Protein AF-A0A162U7W4-F1 (afdb_monomer)

Mean predicted aligned error: 3.31 Å

Structure (mmCIF, N/CA/C/O backbone):
data_AF-A0A162U7W4-F1
#
_entry.id   AF-A0A162U7W4-F1
#
loop_
_atom_site.group_PDB
_atom_site.id
_atom_site.type_symbol
_atom_site.label_atom_id
_atom_site.label_alt_id
_atom_site.label_comp_id
_atom_site.label_asym_id
_atom_site.label_entity_id
_atom_site.label_seq_id
_atom_site.pdbx_PDB_ins_code
_atom_site.Cartn_x
_atom_site.Cartn_y
_atom_site.Cartn_z
_atom_site.occupancy
_atom_site.B_iso_or_equiv
_atom_site.auth_seq_id
_atom_site.auth_comp_id
_atom_site.auth_asym_id
_atom_site.auth_atom_id
_atom_site.pdbx_PDB_model_num
ATOM 1 N N . MET A 1 1 ? -19.028 -14.486 3.602 1.00 70.38 1 MET A N 1
ATOM 2 C CA . MET A 1 1 ? -18.815 -13.043 3.357 1.00 70.38 1 MET A CA 1
ATOM 3 C C . MET A 1 1 ? -18.052 -12.898 2.047 1.00 70.38 1 MET A C 1
ATOM 5 O O . MET A 1 1 ? -17.168 -13.722 1.826 1.00 70.38 1 MET A O 1
ATOM 9 N N . PRO A 1 2 ? -18.406 -11.959 1.153 1.00 85.69 2 PRO A N 1
ATOM 10 C CA . PRO A 1 2 ? -17.633 -11.740 -0.069 1.00 85.69 2 PRO A CA 1
ATOM 11 C C . PRO 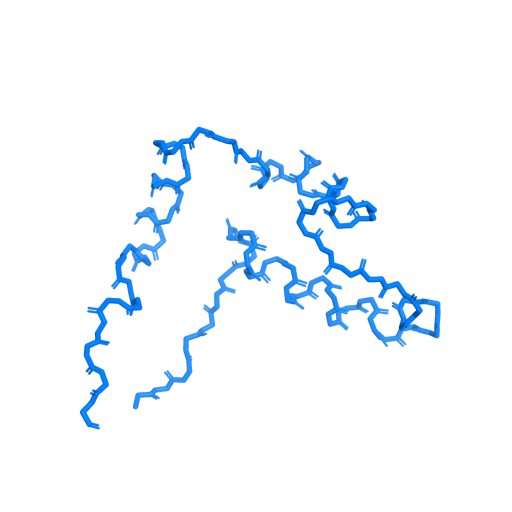A 1 2 ? -16.200 -11.278 0.260 1.00 85.69 2 PRO A C 1
ATOM 13 O O . PRO A 1 2 ? -15.996 -10.668 1.314 1.00 85.69 2 PRO A O 1
ATOM 16 N N . PRO A 1 3 ? -15.208 -11.544 -0.611 1.00 89.38 3 PRO A N 1
ATOM 17 C CA . PRO A 1 3 ? -13.852 -11.038 -0.424 1.00 89.38 3 PRO A CA 1
ATOM 18 C C . PRO A 1 3 ? -13.821 -9.507 -0.362 1.00 89.38 3 PRO A C 1
ATOM 20 O O . PRO A 1 3 ? -14.414 -8.828 -1.203 1.00 89.38 3 PRO A O 1
ATOM 23 N N . LEU A 1 4 ? -13.092 -8.960 0.611 1.00 91.88 4 LEU A N 1
ATOM 24 C CA . LEU A 1 4 ? -12.850 -7.525 0.698 1.00 91.88 4 LEU A CA 1
ATOM 25 C C . LEU A 1 4 ? -11.850 -7.096 -0.381 1.00 91.88 4 LEU A C 1
ATOM 27 O O . LEU A 1 4 ? -10.721 -7.581 -0.423 1.00 91.88 4 LEU A O 1
ATOM 31 N N . THR A 1 5 ? -12.246 -6.140 -1.220 1.00 94.19 5 THR A N 1
ATOM 32 C CA . THR A 1 5 ? -11.334 -5.492 -2.171 1.00 94.19 5 THR A CA 1
ATOM 33 C C . THR A 1 5 ? -10.743 -4.239 -1.538 1.00 94.19 5 THR A C 1
ATOM 35 O O . THR A 1 5 ? -11.467 -3.299 -1.216 1.00 94.19 5 THR A O 1
ATOM 38 N N . LEU A 1 6 ? -9.420 -4.212 -1.372 1.00 96.31 6 LEU A N 1
ATOM 39 C CA . LEU A 1 6 ? -8.720 -3.053 -0.822 1.00 96.31 6 LEU A CA 1
ATOM 40 C C . LEU A 1 6 ? -8.504 -1.988 -1.912 1.00 96.31 6 LEU A C 1
ATOM 42 O O . LEU A 1 6 ? -7.979 -2.310 -2.981 1.00 96.31 6 LEU A O 1
ATOM 46 N N . PRO A 1 7 ? -8.866 -0.716 -1.669 1.00 97.12 7 PRO A N 1
ATOM 47 C CA . PRO A 1 7 ? -8.700 0.340 -2.659 1.00 97.12 7 PRO A CA 1
ATOM 48 C C . PRO A 1 7 ? -7.221 0.726 -2.814 1.00 97.12 7 PRO A C 1
ATOM 50 O O . PRO A 1 7 ? -6.435 0.626 -1.867 1.00 97.12 7 PRO A O 1
ATOM 53 N N . LYS A 1 8 ? -6.848 1.246 -3.995 1.00 97.69 8 LYS A N 1
ATOM 54 C CA . LYS A 1 8 ? -5.488 1.750 -4.308 1.00 97.69 8 LYS A CA 1
ATOM 55 C C . LYS A 1 8 ? -5.048 2.934 -3.435 1.00 97.69 8 LYS A C 1
ATOM 57 O O . LYS A 1 8 ? -3.888 3.312 -3.430 1.00 97.69 8 LYS A O 1
ATOM 62 N N . THR A 1 9 ? -5.968 3.524 -2.682 1.00 96.75 9 THR A N 1
ATOM 63 C CA . THR A 1 9 ? -5.665 4.525 -1.651 1.00 96.75 9 THR A CA 1
ATOM 64 C C . THR A 1 9 ? -5.048 3.908 -0.390 1.00 96.75 9 THR A C 1
ATOM 66 O O . THR A 1 9 ? -4.580 4.634 0.482 1.00 96.75 9 THR A O 1
ATOM 69 N N . THR A 1 10 ? -5.007 2.576 -0.282 1.00 97.62 10 THR A N 1
ATOM 70 C CA . THR A 1 10 ? -4.229 1.849 0.729 1.00 97.62 10 THR A CA 1
ATOM 71 C C . THR A 1 10 ? -2.937 1.315 0.120 1.00 97.62 10 THR A C 1
ATOM 73 O O . THR A 1 10 ? -2.914 0.904 -1.039 1.00 97.62 10 THR A O 1
ATOM 76 N N . ALA A 1 11 ? -1.866 1.238 0.915 1.00 97.25 11 ALA A N 1
ATOM 77 C CA . ALA A 1 11 ? -0.591 0.690 0.445 1.00 97.25 11 ALA A CA 1
ATOM 78 C C . ALA A 1 11 ? -0.701 -0.784 0.008 1.00 97.25 11 ALA A C 1
ATOM 80 O O . ALA A 1 11 ? 0.029 -1.219 -0.878 1.00 97.25 11 ALA A O 1
ATOM 81 N N . ILE A 1 12 ? -1.618 -1.550 0.610 1.00 96.75 12 ILE A N 1
ATOM 82 C CA . ILE A 1 12 ? -1.858 -2.955 0.253 1.00 96.75 12 ILE A CA 1
ATOM 83 C C . ILE A 1 12 ? -2.698 -3.058 -1.030 1.00 96.75 12 ILE A C 1
ATOM 85 O O . ILE A 1 12 ? -2.382 -3.845 -1.917 1.00 96.75 12 ILE A O 1
ATOM 89 N N . GLY A 1 13 ? -3.751 -2.252 -1.171 1.00 97.56 13 GLY A N 1
ATOM 90 C CA . GLY A 1 13 ? -4.544 -2.241 -2.400 1.00 97.56 13 GLY A CA 1
ATOM 91 C C . GLY A 1 13 ? -3.730 -1.778 -3.611 1.00 97.56 13 GLY A C 1
ATOM 92 O O . GLY A 1 13 ? -3.846 -2.362 -4.690 1.00 97.56 13 GLY A O 1
ATOM 93 N N . ASP A 1 14 ? -2.855 -0.782 -3.434 1.00 98.19 14 ASP A N 1
ATOM 94 C CA . ASP A 1 14 ? -1.981 -0.318 -4.513 1.00 98.19 14 ASP A CA 1
ATOM 95 C C . ASP A 1 14 ? -0.919 -1.358 -4.891 1.00 98.19 14 ASP A C 1
ATOM 97 O O . ASP A 1 14 ? -0.764 -1.612 -6.083 1.00 98.19 14 ASP A O 1
ATOM 101 N N . ILE A 1 15 ? -0.264 -2.038 -3.931 1.00 97.50 15 ILE A N 1
ATOM 102 C CA . ILE A 1 15 ? 0.773 -3.035 -4.269 1.00 97.50 15 ILE A CA 1
ATOM 103 C C . ILE A 1 15 ? 0.186 -4.197 -5.059 1.00 97.50 15 ILE A C 1
ATOM 105 O O . ILE A 1 15 ? 0.789 -4.631 -6.037 1.00 97.50 15 ILE A O 1
ATOM 109 N N . ILE A 1 16 ? -1.006 -4.668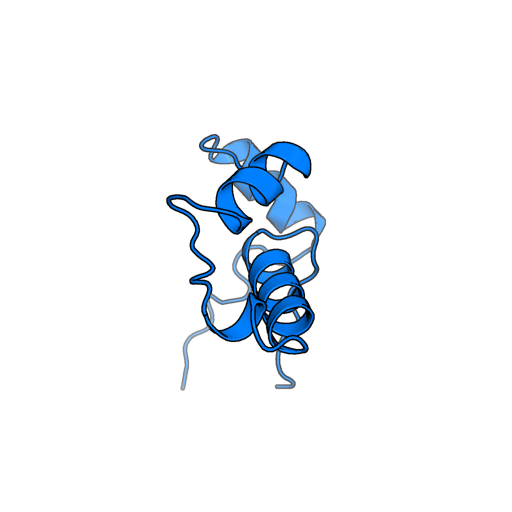 -4.678 1.00 96.88 16 ILE A N 1
ATOM 110 C CA . ILE A 1 16 ? -1.690 -5.764 -5.370 1.00 96.88 16 ILE A CA 1
ATOM 111 C C . ILE A 1 16 ? -2.035 -5.330 -6.793 1.00 96.88 16 ILE A C 1
ATOM 113 O O . ILE A 1 16 ? -1.718 -6.030 -7.755 1.00 96.88 16 ILE A O 1
ATOM 117 N N . ALA A 1 17 ? -2.651 -4.155 -6.949 1.00 97.50 17 ALA A N 1
ATOM 118 C CA . ALA A 1 17 ? -3.043 -3.673 -8.264 1.00 97.50 17 ALA A CA 1
ATOM 119 C C . ALA A 1 17 ? -1.834 -3.377 -9.165 1.00 97.50 17 ALA A C 1
ATOM 121 O O . ALA A 1 17 ? -1.868 -3.673 -10.360 1.00 97.50 17 ALA A O 1
ATOM 122 N N . TYR A 1 18 ? -0.765 -2.816 -8.601 1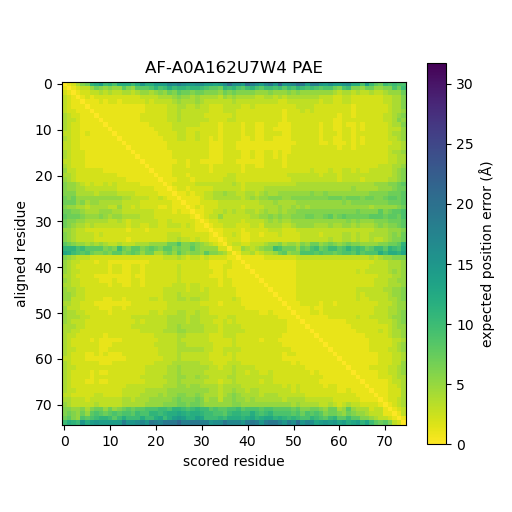.00 96.88 18 TYR A N 1
ATOM 123 C CA . TYR A 1 18 ? 0.455 -2.489 -9.324 1.00 96.88 18 TYR A CA 1
ATOM 124 C C . TYR A 1 18 ? 1.230 -3.740 -9.741 1.00 96.88 18 TYR A C 1
ATOM 126 O O . TYR A 1 18 ? 1.625 -3.850 -10.902 1.00 96.88 18 TYR A O 1
ATOM 134 N N . ALA A 1 19 ? 1.388 -4.712 -8.839 1.00 95.69 19 ALA A N 1
ATOM 135 C CA . ALA A 1 19 ? 2.013 -5.992 -9.156 1.00 95.69 19 ALA A CA 1
ATOM 136 C C . ALA A 1 19 ? 1.241 -6.717 -10.268 1.00 95.69 19 ALA A C 1
ATOM 138 O O . ALA A 1 19 ? 1.840 -7.100 -11.271 1.00 95.69 19 ALA A O 1
ATOM 139 N N . ASN A 1 20 ? -0.090 -6.810 -10.157 1.00 95.69 20 ASN A N 1
ATOM 140 C CA . ASN A 1 20 ? -0.935 -7.428 -11.183 1.00 95.69 20 ASN A CA 1
ATOM 141 C C . ASN A 1 20 ? -0.774 -6.750 -12.552 1.00 95.69 20 ASN A C 1
ATOM 143 O O . ASN A 1 20 ? -0.602 -7.433 -13.561 1.00 95.69 20 ASN A O 1
ATOM 147 N N 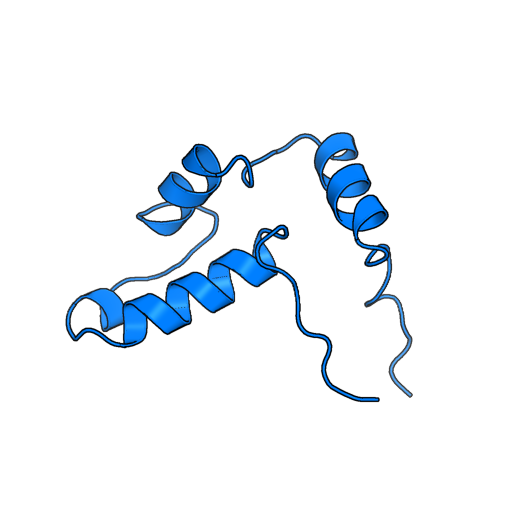. TYR A 1 21 ? -0.772 -5.413 -12.588 1.00 95.88 21 TYR A N 1
ATOM 148 C CA . TYR A 1 21 ? -0.539 -4.649 -13.815 1.00 95.88 21 TYR A CA 1
ATOM 149 C C . TYR A 1 21 ? 0.831 -4.959 -14.432 1.00 95.88 21 TYR A C 1
ATOM 151 O O . TYR A 1 21 ? 0.935 -5.257 -15.621 1.00 95.88 21 TYR A O 1
ATOM 159 N N . LYS A 1 22 ? 1.900 -4.940 -13.631 1.00 95.56 22 LYS A N 1
ATOM 160 C CA . LYS A 1 22 ? 3.255 -5.173 -14.141 1.00 95.56 22 LYS A CA 1
ATOM 161 C C . LYS A 1 22 ? 3.485 -6.622 -14.576 1.00 95.56 22 LYS A C 1
ATOM 163 O O . LYS A 1 22 ? 4.227 -6.854 -15.529 1.00 95.56 22 LYS A O 1
ATOM 168 N N . MET A 1 23 ? 2.825 -7.595 -13.947 1.00 94.06 23 MET A N 1
ATOM 169 C CA . MET A 1 23 ? 2.909 -9.014 -14.321 1.00 94.06 23 MET A CA 1
ATOM 170 C C . MET A 1 23 ? 2.397 -9.311 -15.741 1.00 94.06 23 MET A C 1
ATOM 172 O O . MET A 1 23 ? 2.732 -10.359 -16.308 1.00 94.06 23 MET A O 1
ATOM 176 N N . MET A 1 24 ? 1.654 -8.384 -16.358 1.00 95.75 24 MET A N 1
ATOM 177 C CA . MET A 1 24 ? 1.239 -8.489 -17.759 1.00 95.75 24 MET A CA 1
ATOM 178 C C . MET A 1 24 ? 2.435 -8.502 -18.728 1.00 95.75 24 MET A C 1
ATOM 180 O O . MET A 1 24 ? 2.333 -9.063 -19.818 1.00 95.75 24 MET A O 1
ATOM 184 N N . THR A 1 25 ? 3.601 -7.972 -18.335 1.00 94.75 25 THR A N 1
ATOM 185 C CA . THR A 1 25 ? 4.807 -7.946 -19.178 1.00 94.75 25 THR A CA 1
ATOM 186 C C . THR A 1 25 ? 5.846 -8.983 -18.744 1.00 94.75 25 THR A C 1
ATOM 188 O O . THR A 1 25 ? 5.939 -9.369 -17.579 1.00 94.75 25 THR A O 1
ATOM 191 N N . LYS A 1 26 ? 6.669 -9.456 -19.692 1.00 94.00 26 LYS A N 1
ATOM 192 C CA . LYS A 1 26 ? 7.755 -10.415 -19.407 1.00 94.00 26 LYS A CA 1
ATOM 193 C C . LYS A 1 26 ? 8.788 -9.847 -18.430 1.00 94.00 26 LYS A C 1
ATOM 195 O O . LYS A 1 26 ? 9.317 -10.594 -17.613 1.00 94.00 26 LYS A O 1
ATOM 200 N N . GLU A 1 27 ? 9.065 -8.552 -18.530 1.00 92.12 27 GLU A N 1
ATOM 201 C CA . GLU A 1 27 ? 9.989 -7.845 -17.646 1.00 92.12 27 GLU A CA 1
ATOM 202 C C . GLU A 1 27 ? 9.412 -7.690 -16.237 1.00 92.12 27 GLU A C 1
ATOM 204 O O . GLU A 1 27 ? 10.068 -8.068 -15.273 1.00 92.12 27 GLU A O 1
ATOM 209 N N . GLY A 1 28 ? 8.157 -7.245 -16.105 1.00 91.94 28 GLY A N 1
ATOM 210 C CA . GLY A 1 28 ? 7.533 -7.050 -14.795 1.00 91.94 28 GLY A CA 1
ATOM 211 C C . GLY A 1 28 ? 7.401 -8.344 -13.988 1.00 91.94 28 GLY A C 1
ATOM 212 O O . GLY A 1 28 ? 7.550 -8.326 -12.772 1.00 91.94 28 GLY A O 1
ATOM 213 N N . ARG A 1 29 ? 7.254 -9.502 -14.650 1.00 91.50 29 ARG A N 1
ATOM 214 C CA . ARG A 1 29 ? 7.294 -10.818 -13.980 1.00 91.50 29 ARG A CA 1
ATOM 215 C C . ARG A 1 29 ? 8.635 -11.160 -13.322 1.00 91.50 29 ARG A C 1
ATOM 217 O O . ARG A 1 29 ? 8.683 -12.089 -12.523 1.00 91.50 29 ARG A O 1
ATOM 224 N N . ARG A 1 30 ? 9.723 -10.465 -13.668 1.00 91.62 30 ARG A N 1
ATOM 225 C CA . ARG A 1 30 ? 11.050 -10.665 -13.063 1.00 91.62 30 ARG A CA 1
ATOM 226 C C . ARG A 1 30 ? 11.287 -9.767 -11.848 1.00 91.62 30 ARG A C 1
ATOM 228 O O . ARG A 1 30 ? 12.256 -9.990 -11.125 1.00 91.62 30 ARG A O 1
ATOM 235 N N . ASN A 1 31 ? 10.415 -8.789 -11.606 1.00 90.19 31 ASN A N 1
ATOM 236 C CA . ASN A 1 31 ? 10.555 -7.852 -10.497 1.00 90.19 31 ASN A CA 1
ATOM 237 C C . ASN A 1 31 ? 9.921 -8.412 -9.219 1.00 90.19 31 ASN A C 1
ATOM 239 O O . ASN A 1 31 ? 8.944 -9.160 -9.250 1.00 90.19 31 ASN A O 1
ATOM 243 N N . ARG A 1 32 ? 10.469 -8.007 -8.070 1.00 90.50 32 ARG A N 1
ATOM 244 C CA . ARG A 1 32 ? 9.837 -8.201 -6.761 1.00 90.50 32 ARG A CA 1
ATOM 245 C C . ARG A 1 32 ? 9.201 -6.887 -6.328 1.00 90.50 32 ARG A C 1
ATOM 247 O O . ARG A 1 32 ? 9.882 -5.867 -6.263 1.00 90.50 32 ARG A O 1
ATOM 254 N N . TYR A 1 33 ? 7.915 -6.930 -6.003 1.00 94.12 33 TYR A N 1
ATOM 255 C CA . TYR A 1 33 ? 7.178 -5.791 -5.464 1.00 94.12 33 TYR A CA 1
ATOM 256 C C . TYR A 1 33 ? 7.162 -5.906 -3.942 1.00 94.12 33 TYR A C 1
ATOM 258 O O . TYR A 1 33 ? 6.573 -6.839 -3.400 1.00 94.12 33 TYR A O 1
ATOM 266 N N . THR A 1 34 ? 7.865 -5.008 -3.251 1.00 94.38 34 THR A N 1
ATOM 267 C CA . THR A 1 34 ? 8.004 -5.035 -1.788 1.00 94.38 34 THR A CA 1
ATOM 268 C C . THR A 1 34 ? 7.885 -3.631 -1.201 1.00 94.38 34 THR A C 1
ATOM 270 O O . THR A 1 34 ? 8.066 -2.634 -1.896 1.00 94.38 34 THR A O 1
ATOM 273 N N . PHE A 1 35 ? 7.607 -3.553 0.100 1.00 94.25 35 PHE A N 1
ATOM 274 C CA . PHE A 1 35 ? 7.507 -2.292 0.842 1.00 94.25 35 PHE A CA 1
ATOM 275 C C . PHE A 1 35 ? 8.862 -1.732 1.311 1.00 94.25 35 PHE A C 1
ATOM 277 O O . PHE A 1 35 ? 8.892 -0.671 1.924 1.00 94.25 35 PHE A O 1
ATOM 284 N N . ALA A 1 36 ? 9.968 -2.447 1.077 1.00 88.44 36 ALA A N 1
ATOM 285 C CA . ALA A 1 36 ? 11.283 -2.141 1.655 1.00 88.44 36 ALA A CA 1
ATOM 286 C C . ALA A 1 36 ? 12.339 -1.723 0.613 1.00 88.44 36 ALA A C 1
ATOM 288 O O . ALA A 1 36 ? 13.507 -1.559 0.952 1.00 88.44 36 ALA A O 1
ATOM 289 N N . GLY A 1 37 ? 11.958 -1.571 -0.659 1.00 85.12 37 GLY A N 1
ATOM 290 C CA . GLY A 1 37 ? 12.860 -1.100 -1.707 1.00 85.12 37 GLY A CA 1
ATOM 291 C C . GLY A 1 37 ? 12.326 -1.309 -3.124 1.00 85.12 37 GLY A C 1
ATOM 292 O O . GLY A 1 37 ? 11.178 -1.706 -3.327 1.00 85.12 37 GLY A O 1
ATOM 293 N N . ALA A 1 38 ? 13.196 -1.063 -4.105 1.00 87.94 38 ALA A N 1
ATOM 294 C CA . ALA A 1 38 ? 12.929 -1.224 -5.535 1.00 87.94 38 ALA A CA 1
ATOM 295 C C . ALA A 1 38 ? 11.778 -0.342 -6.073 1.00 87.94 38 ALA A C 1
ATOM 297 O O . ALA A 1 38 ? 11.440 0.704 -5.518 1.00 87.94 38 ALA A O 1
ATOM 298 N N . GLU A 1 39 ? 11.221 -0.750 -7.215 1.00 93.19 39 GLU A N 1
ATOM 299 C CA . GLU A 1 39 ? 10.248 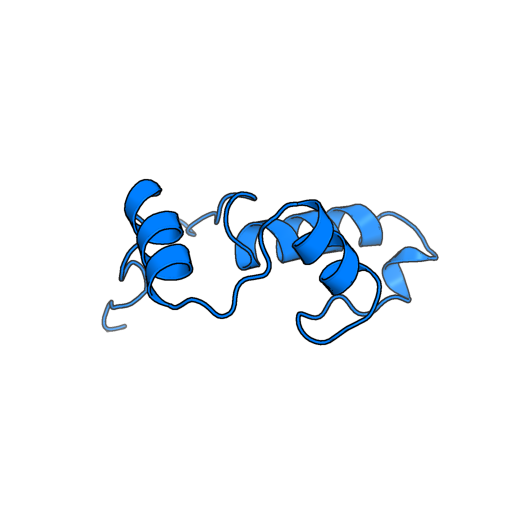0.004 -8.010 1.00 93.19 39 GLU A CA 1
ATOM 300 C C . GLU A 1 39 ? 8.989 0.381 -7.213 1.00 93.19 39 GLU A C 1
ATOM 302 O O . GLU A 1 39 ? 8.524 1.518 -7.292 1.00 93.19 39 GLU A O 1
ATOM 307 N N . TYR A 1 40 ? 8.455 -0.544 -6.407 1.00 96.50 40 TYR A N 1
ATOM 308 C CA . TYR A 1 40 ? 7.229 -0.271 -5.660 1.00 96.50 40 TYR A CA 1
ATOM 309 C C . TYR A 1 40 ? 7.440 0.720 -4.513 1.00 96.50 40 TYR A C 1
ATOM 311 O O . TYR A 1 40 ? 6.613 1.605 -4.318 1.00 96.50 40 TYR A O 1
ATOM 319 N N . PHE A 1 41 ? 8.560 0.638 -3.792 1.00 96.25 41 PHE A N 1
ATOM 320 C CA . PHE A 1 41 ? 8.859 1.604 -2.737 1.00 96.25 41 PHE A CA 1
ATOM 321 C C . PHE A 1 41 ? 8.951 3.036 -3.283 1.00 96.25 41 PHE A C 1
ATOM 323 O O . PHE A 1 41 ? 8.346 3.945 -2.717 1.00 96.25 41 PHE A O 1
ATOM 330 N N . LYS A 1 42 ? 9.615 3.223 -4.435 1.00 96.06 42 LYS A N 1
ATOM 331 C CA . LYS A 1 42 ? 9.668 4.525 -5.122 1.00 96.06 42 LYS A CA 1
ATOM 332 C C . LYS A 1 42 ? 8.265 5.030 -5.462 1.00 96.06 42 LYS A C 1
ATOM 334 O O . LYS A 1 42 ? 7.927 6.168 -5.154 1.00 96.06 42 LYS A O 1
ATOM 339 N N . ARG A 1 43 ? 7.417 4.157 -6.016 1.00 96.62 43 ARG A N 1
ATOM 340 C CA . ARG A 1 43 ? 6.013 4.473 -6.301 1.00 96.62 43 ARG A CA 1
ATOM 341 C C . ARG A 1 43 ? 5.260 4.909 -5.043 1.00 96.62 43 ARG A C 1
ATOM 343 O O . ARG A 1 43 ? 4.557 5.907 -5.097 1.00 96.62 43 ARG A O 1
ATOM 350 N N . MET A 1 44 ? 5.414 4.208 -3.918 1.00 97.44 44 MET A N 1
ATOM 351 C CA . MET A 1 44 ? 4.741 4.588 -2.671 1.00 97.44 44 MET A CA 1
ATOM 352 C C . MET A 1 44 ? 5.127 5.993 -2.203 1.00 97.44 44 MET A C 1
ATOM 354 O O . MET A 1 44 ? 4.276 6.700 -1.666 1.00 97.44 44 MET A O 1
ATOM 358 N N . GLN A 1 45 ? 6.393 6.382 -2.376 1.00 96.75 45 GLN A N 1
ATOM 359 C CA . GLN A 1 45 ? 6.857 7.736 -2.073 1.00 96.75 45 GLN A CA 1
ATOM 360 C C . GLN A 1 45 ? 6.211 8.754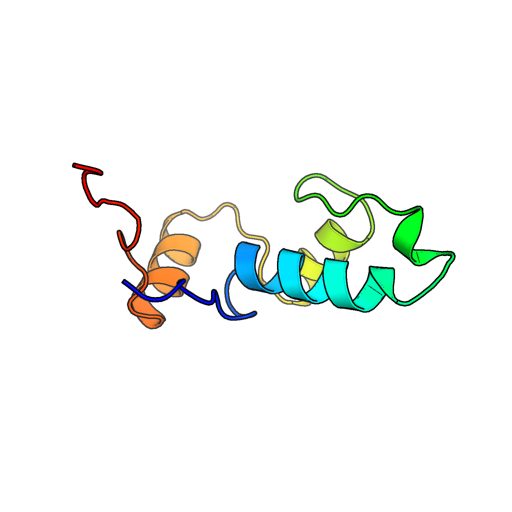 -3.024 1.00 96.75 45 GLN A C 1
ATOM 362 O O . GLN A 1 45 ? 5.668 9.755 -2.566 1.00 96.75 45 GLN A O 1
ATOM 367 N N . GLU A 1 46 ? 6.194 8.468 -4.329 1.00 97.25 46 GLU A N 1
ATOM 368 C CA . GLU A 1 46 ? 5.602 9.333 -5.362 1.00 97.25 46 GLU A CA 1
ATOM 369 C C . GLU A 1 46 ? 4.083 9.511 -5.199 1.00 97.25 46 GLU A C 1
ATOM 371 O O . GLU A 1 46 ? 3.553 10.587 -5.463 1.00 97.25 46 GLU A O 1
ATOM 376 N N . THR A 1 47 ? 3.369 8.479 -4.743 1.00 96.56 47 THR A N 1
ATOM 377 C CA . THR A 1 47 ? 1.910 8.514 -4.555 1.00 96.56 47 THR A CA 1
ATOM 378 C C . THR A 1 47 ? 1.484 8.910 -3.138 1.00 96.56 47 THR A C 1
ATOM 380 O O . THR A 1 47 ? 0.299 8.827 -2.822 1.00 96.56 47 THR A O 1
ATOM 383 N N . GLY A 1 48 ? 2.424 9.272 -2.256 1.00 96.50 48 GLY A N 1
ATOM 384 C CA . GLY A 1 48 ? 2.137 9.632 -0.861 1.00 96.50 48 GLY A CA 1
ATOM 385 C C . GLY A 1 48 ? 1.599 8.480 0.001 1.00 96.50 48 GLY A C 1
ATOM 386 O O . GLY A 1 48 ? 0.984 8.704 1.040 1.00 96.50 48 GLY A O 1
ATOM 387 N N . LEU A 1 49 ? 1.796 7.227 -0.422 1.00 97.31 49 LEU A N 1
ATOM 388 C CA . LEU A 1 49 ? 1.368 6.047 0.336 1.00 97.31 49 LEU A CA 1
ATOM 389 C C . LEU A 1 49 ? 2.392 5.632 1.395 1.00 97.31 49 LEU A C 1
ATOM 391 O O . LEU A 1 49 ? 2.004 5.023 2.397 1.00 97.31 49 LEU A O 1
ATOM 395 N N . TYR A 1 50 ? 3.670 5.967 1.202 1.00 96.94 50 TYR A N 1
ATOM 396 C CA . TYR A 1 50 ? 4.706 5.750 2.205 1.00 96.94 50 TYR A CA 1
ATOM 397 C C . TYR A 1 50 ? 4.567 6.755 3.352 1.00 96.94 50 TYR A C 1
ATOM 399 O O . TYR A 1 50 ? 4.666 7.960 3.149 1.00 96.94 50 TYR A O 1
ATOM 407 N N . SER A 1 51 ? 4.367 6.242 4.563 1.00 96.56 51 SER A N 1
ATOM 408 C CA . SER A 1 51 ? 4.440 7.015 5.799 1.00 96.56 51 SER A CA 1
ATOM 409 C C . SER A 1 51 ? 4.905 6.099 6.926 1.00 96.56 51 SER A C 1
ATOM 411 O O . SER A 1 51 ? 4.612 4.903 6.925 1.00 96.56 51 SER A O 1
ATOM 413 N N . ILE A 1 52 ? 5.635 6.668 7.882 1.00 96.44 52 ILE A N 1
ATOM 414 C CA . ILE A 1 52 ? 5.955 6.033 9.170 1.00 96.44 52 ILE A CA 1
ATOM 415 C C . ILE A 1 52 ? 5.135 6.646 10.315 1.00 96.44 52 ILE A C 1
ATOM 417 O O . ILE A 1 52 ? 5.225 6.196 11.457 1.00 96.44 52 ILE A O 1
ATOM 421 N N . ASN A 1 53 ? 4.331 7.674 10.020 1.00 98.19 53 ASN A N 1
ATOM 422 C CA . ASN A 1 53 ? 3.470 8.324 10.991 1.00 98.19 53 ASN A CA 1
ATOM 423 C C . ASN A 1 53 ? 2.201 7.487 11.194 1.00 98.19 53 ASN A C 1
ATOM 425 O O . ASN A 1 53 ? 1.357 7.369 10.304 1.00 98.19 53 ASN A O 1
ATOM 429 N N . ARG A 1 54 ? 2.061 6.917 12.392 1.00 97.81 54 ARG A N 1
ATOM 430 C CA . ARG A 1 54 ? 0.939 6.039 12.745 1.00 97.81 54 ARG A CA 1
ATOM 431 C C . ARG A 1 54 ? -0.417 6.737 12.655 1.00 97.81 54 ARG A C 1
ATOM 433 O O . ARG A 1 54 ? -1.362 6.110 12.187 1.00 97.81 54 ARG A O 1
ATOM 440 N N . GLU A 1 55 ? -0.504 8.010 13.032 1.00 98.31 55 GLU A N 1
ATOM 441 C CA . GLU A 1 55 ? -1.763 8.765 13.002 1.00 98.31 55 GLU A CA 1
ATOM 442 C C . GLU A 1 55 ? -2.214 9.055 11.571 1.00 98.31 55 GLU A C 1
ATOM 444 O O . GLU A 1 55 ? -3.391 8.922 11.238 1.00 98.31 55 GLU A O 1
ATOM 449 N N . GLU A 1 56 ? -1.270 9.370 10.684 1.00 97.75 56 GLU A N 1
ATOM 450 C CA . GLU A 1 56 ? -1.563 9.568 9.265 1.00 97.75 56 GLU A CA 1
ATOM 451 C C . GLU A 1 56 ? -2.069 8.270 8.618 1.00 97.75 56 GLU A C 1
ATOM 453 O O . GLU A 1 56 ? -3.082 8.269 7.912 1.00 97.75 56 GLU A O 1
ATOM 458 N N . ILE A 1 5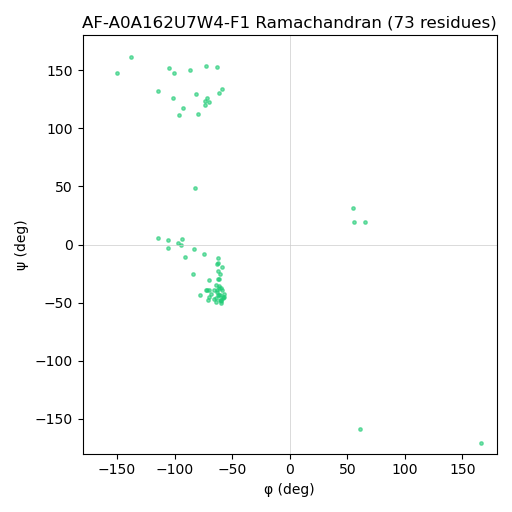7 ? -1.393 7.150 8.901 1.00 97.56 57 ILE A N 1
ATOM 459 C CA . ILE A 1 57 ? -1.796 5.827 8.418 1.00 97.56 57 ILE A CA 1
ATOM 460 C C . ILE A 1 57 ? -3.188 5.480 8.953 1.00 97.56 57 ILE A C 1
ATOM 462 O O . ILE A 1 57 ? -4.055 5.084 8.175 1.00 97.56 57 ILE A O 1
ATOM 466 N N . ARG A 1 58 ? -3.431 5.666 10.257 1.00 98.00 58 ARG A N 1
ATOM 467 C CA . ARG A 1 58 ? -4.727 5.394 10.889 1.00 98.00 58 ARG A CA 1
ATOM 468 C C . ARG A 1 58 ? -5.838 6.231 10.260 1.00 98.00 58 ARG A C 1
ATOM 470 O O . ARG A 1 58 ? -6.829 5.659 9.814 1.00 98.00 58 ARG A O 1
ATOM 477 N N . SER A 1 59 ? -5.641 7.545 10.130 1.00 98.00 59 SER A N 1
ATOM 478 C CA . SER A 1 59 ? -6.616 8.459 9.522 1.00 98.00 59 SER A CA 1
ATOM 479 C C . SER A 1 59 ? -6.950 8.073 8.078 1.00 98.00 59 SER A C 1
ATOM 481 O O . SER A 1 59 ? -8.109 8.127 7.664 1.00 98.00 59 SER A O 1
ATOM 483 N N . ARG A 1 60 ? -5.955 7.634 7.296 1.00 97.44 60 ARG A N 1
ATOM 484 C CA . ARG A 1 60 ? -6.161 7.159 5.920 1.00 97.44 60 ARG A CA 1
ATOM 485 C C . ARG A 1 60 ? -7.076 5.937 5.864 1.00 97.44 60 ARG A C 1
ATOM 487 O O . ARG A 1 60 ? -7.945 5.878 5.001 1.00 97.44 60 ARG A O 1
ATOM 494 N N . ILE A 1 61 ? -6.876 4.973 6.761 1.00 97.94 61 ILE A N 1
ATOM 495 C CA . ILE A 1 61 ? -7.682 3.746 6.826 1.00 97.94 61 ILE A CA 1
ATOM 496 C C . ILE A 1 61 ? -9.089 4.027 7.370 1.00 97.94 61 ILE A C 1
ATOM 498 O O . ILE A 1 61 ? -10.070 3.499 6.845 1.00 97.94 61 ILE A O 1
ATOM 502 N N . GLU A 1 62 ? -9.204 4.898 8.370 1.00 98.06 62 GLU A N 1
ATOM 503 C CA . GLU A 1 62 ? -10.479 5.316 8.958 1.00 98.06 62 GLU A CA 1
ATOM 504 C C . GLU A 1 62 ? -11.380 6.033 7.944 1.00 98.06 62 GLU A C 1
ATOM 506 O O . GLU A 1 62 ? -12.546 5.676 7.808 1.00 98.06 62 GLU A O 1
ATOM 511 N N . LYS A 1 63 ? -10.828 6.944 7.127 1.00 97.62 63 LYS A N 1
ATOM 512 C CA . LYS A 1 63 ? -11.558 7.617 6.029 1.00 97.62 63 LYS A CA 1
ATOM 513 C C . LYS A 1 63 ? -12.144 6.659 4.985 1.00 97.62 63 LYS A C 1
ATOM 515 O O . LYS A 1 63 ? -13.021 7.054 4.223 1.00 97.62 63 LYS A O 1
ATOM 520 N N . LEU A 1 64 ? -11.647 5.425 4.922 1.00 97.25 64 LEU A N 1
ATOM 521 C CA . LEU A 1 64 ? -12.131 4.382 4.017 1.00 97.25 64 LEU A CA 1
ATOM 522 C C . LEU A 1 64 ? -13.131 3.432 4.694 1.00 97.25 64 LEU A C 1
ATOM 524 O O . LEU A 1 64 ? -13.584 2.492 4.048 1.00 97.25 64 LEU A O 1
ATOM 528 N N . ASN A 1 65 ? -13.466 3.650 5.971 1.00 96.56 65 ASN A N 1
ATOM 529 C CA . ASN A 1 65 ? -14.245 2.730 6.807 1.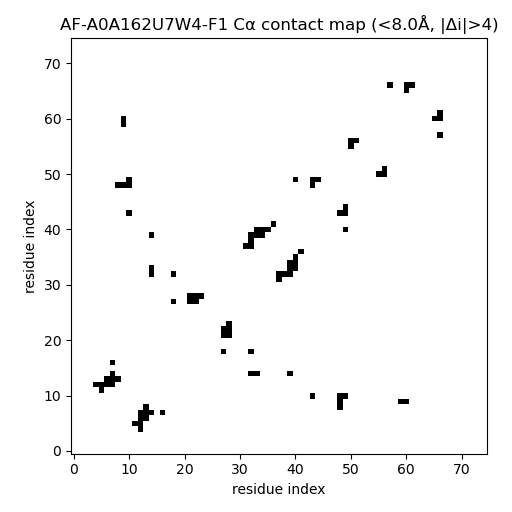00 96.56 65 ASN A CA 1
ATOM 530 C C . ASN A 1 65 ? -13.635 1.317 6.878 1.00 96.56 65 ASN A C 1
ATOM 532 O O . ASN A 1 65 ? -14.350 0.325 6.982 1.00 96.56 65 ASN A O 1
ATOM 536 N N . LEU A 1 66 ? -12.303 1.220 6.792 1.00 96.69 66 LEU A N 1
ATOM 537 C CA . LEU A 1 66 ? -11.569 -0.053 6.818 1.00 96.69 66 LEU A CA 1
ATOM 538 C C . LEU A 1 66 ? -10.841 -0.296 8.143 1.00 96.69 66 LEU A C 1
ATOM 540 O O . LEU A 1 66 ? -10.098 -1.272 8.271 1.00 96.69 66 LEU A O 1
ATOM 544 N N . LEU A 1 67 ? -11.011 0.598 9.117 1.00 96.75 67 LEU A N 1
ATOM 545 C CA . LEU A 1 67 ? -10.387 0.452 10.422 1.00 96.75 67 LEU A CA 1
ATOM 546 C C . LEU A 1 67 ? -10.900 -0.830 11.088 1.00 96.75 67 LEU A C 1
ATOM 548 O O . LEU A 1 67 ? -12.099 -1.087 11.099 1.00 96.75 67 LEU A O 1
ATOM 552 N N . ASP A 1 68 ? -9.973 -1.650 11.582 1.00 94.94 68 ASP A N 1
ATOM 553 C CA . ASP A 1 68 ? -10.253 -2.923 12.255 1.00 94.94 68 ASP A CA 1
ATOM 554 C C . ASP A 1 68 ? -11.088 -3.930 11.437 1.00 94.94 68 ASP A C 1
ATOM 556 O O . ASP A 1 68 ? -11.611 -4.898 11.983 1.00 94.94 68 ASP A O 1
ATOM 560 N N . VAL A 1 69 ? -11.151 -3.783 10.106 1.00 93.31 69 VAL A N 1
ATOM 561 C CA . VAL A 1 69 ? -11.951 -4.661 9.227 1.00 93.31 69 VAL A CA 1
ATOM 562 C C . VAL A 1 69 ? -11.525 -6.136 9.281 1.00 93.31 69 VAL A C 1
ATOM 564 O O . VAL A 1 69 ? -12.330 -7.027 9.032 1.00 93.31 69 VAL A O 1
ATOM 567 N N . MET A 1 70 ? -10.264 -6.400 9.639 1.00 90.44 70 MET A N 1
ATOM 568 C CA . MET A 1 70 ? -9.721 -7.753 9.826 1.00 90.44 70 MET A CA 1
ATOM 569 C C . MET A 1 70 ? -9.768 -8.229 11.286 1.00 90.44 70 MET A C 1
ATOM 571 O O . MET A 1 70 ? -9.345 -9.346 11.572 1.00 90.44 70 MET A O 1
ATOM 575 N N . ASN A 1 71 ? -10.269 -7.415 12.221 1.00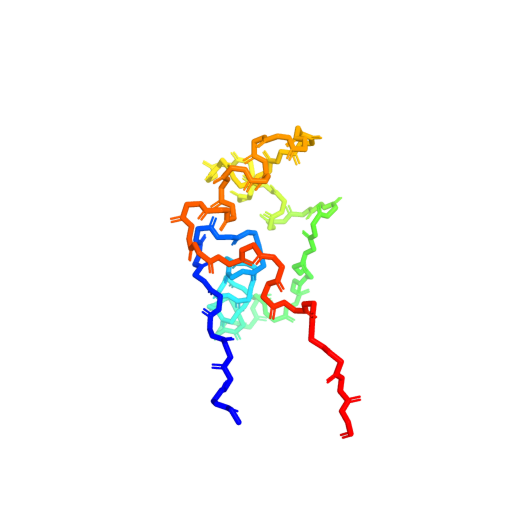 93.00 71 ASN A N 1
ATOM 576 C CA . ASN A 1 71 ? -10.378 -7.748 13.644 1.00 93.00 71 ASN A CA 1
ATOM 577 C C . ASN A 1 71 ? -11.633 -8.593 13.926 1.00 93.00 71 ASN A C 1
ATOM 579 O O . ASN A 1 71 ? -12.448 -8.287 14.796 1.00 93.00 71 ASN A O 1
ATOM 583 N N . GLN A 1 72 ? -11.822 -9.644 13.130 1.00 87.06 72 GLN A N 1
ATOM 584 C CA . GLN A 1 72 ? -12.915 -10.595 13.268 1.00 87.06 72 GLN A CA 1
ATOM 585 C C . GLN A 1 72 ? -12.347 -11.960 13.638 1.00 87.06 72 GLN A C 1
ATOM 587 O O . GLN A 1 72 ? -11.408 -12.453 13.013 1.00 87.06 72 GLN A O 1
ATOM 592 N N . LYS A 1 73 ? -12.934 -12.591 14.656 1.00 88.12 73 LYS A N 1
ATOM 593 C CA . LYS A 1 73 ? -12.582 -13.959 15.023 1.00 88.12 73 LYS A CA 1
ATOM 594 C C . LYS A 1 73 ? -13.084 -14.904 13.932 1.00 88.12 73 LYS A C 1
ATOM 596 O O . LYS A 1 73 ? -14.279 -14.928 13.645 1.00 88.12 73 LYS A O 1
ATOM 601 N N . LEU A 1 74 ? -12.176 -15.684 13.352 1.00 84.38 74 LEU A N 1
ATOM 602 C CA . LEU A 1 74 ? -12.550 -16.816 12.511 1.00 84.38 74 LEU A CA 1
ATOM 603 C C . LEU A 1 74 ? -13.109 -17.912 13.431 1.00 84.38 74 LEU A C 1
ATOM 605 O O . LEU A 1 74 ? -12.470 -18.249 14.432 1.00 84.38 74 LEU A O 1
ATOM 609 N N . VAL A 1 75 ? -14.321 -18.383 13.135 1.00 78.06 75 VAL A N 1
ATOM 610 C CA . VAL A 1 75 ? -15.011 -19.462 13.863 1.00 78.06 75 VAL A CA 1
ATOM 611 C C . VAL A 1 75 ? -14.859 -20.764 13.099 1.00 78.06 75 VAL A C 1
ATOM 613 O O . VAL A 1 75 ? -14.968 -20.705 11.853 1.00 78.06 75 VAL A O 1
#

Radius of gyration: 14.19 Å; Cα contacts (8 Å, |Δi|>4): 48; chains: 1; bounding box: 32×29×34 Å

pLDDT: mean 94.3, std 4.81, range [70.38, 98.31]

Secondary structure (DSSP, 8-state):
-PPPPPPTTSHHHHHHHHHHHHHTSTTGGG---BTTBHHHHHHHHHTT-----HHHHHHHHHTTT-TTTT-----

Solvent-accessible surface area (backbone atoms only — not comparable to full-atom values): 4743 Å² total; per-residue (Å²): 131,83,86,86,81,62,55,65,92,37,64,66,22,30,50,54,53,49,49,59,59,39,49,76,38,83,67,41,61,73,58,75,80,42,89,87,42,66,71,44,30,53,48,27,56,77,70,67,56,61,75,88,53,64,66,61,55,48,52,59,36,45,78,67,75,49,61,69,70,78,77,62,84,87,129

Organism: NCBI:txid1121326

Foldseek 3Di:
DDDDQDPCLALVNVLVVVLVVLCVDPVSVVDDRDCPDDDNVVVCVVVVNDDPDPVVNQVSCVVVVNVCVVVDDDD

Sequence (75 aa):
MPPLTLPKTTAIGDIIAYANYKMMTKEGRRNRYTFAGAEYFKRMQETGLYSINREEIRSRIEKLNLLDVMNQKLV